Protein AF-A0A2C9XHV6-F1 (afdb_monomer_lite)

Secondary structure (DSSP, 8-state):
--HHHHHHHHHHHHHHHHHTT-SEEEHHHHHHHHTTTS---HHHHHHHHHHHTT-SSEEEEEEEEEEEEEEE-TTT--EEEEEEEEEEEEEEE--

pLDDT: mean 88.19, std 7.86, range [50.03, 95.06]

Radius of gyration: 16.52 Å; chains: 1; bounding box: 49×29×42 Å

Structure (mmCIF, N/CA/C/O backbone):
data_AF-A0A2C9XHV6-F1
#
_entry.id   AF-A0A2C9XHV6-F1
#
loop_
_atom_site.group_PDB
_atom_site.id
_atom_site.type_symbol
_atom_site.label_atom_id
_atom_site.label_alt_id
_atom_site.label_comp_id
_atom_site.label_asym_id
_atom_site.label_entity_id
_atom_site.label_seq_id
_atom_site.pdbx_PDB_ins_code
_atom_site.Cartn_x
_atom_site.Cartn_y
_atom_site.Cartn_z
_atom_site.occupancy
_atom_site.B_iso_or_equiv
_atom_site.auth_seq_id
_atom_site.auth_comp_id
_atom_site.auth_asym_id
_atom_site.auth_atom_id
_atom_site.pdbx_PDB_model_num
ATOM 1 N N . MET A 1 1 ? 24.503 -1.408 3.988 1.00 50.03 1 MET A N 1
ATOM 2 C CA . MET A 1 1 ? 23.426 -2.423 3.884 1.00 50.03 1 MET A CA 1
ATOM 3 C C . MET A 1 1 ? 21.997 -1.847 4.026 1.00 50.03 1 MET A C 1
ATOM 5 O O . MET A 1 1 ? 21.132 -2.517 4.566 1.00 50.03 1 MET A O 1
ATOM 9 N N . LYS A 1 2 ? 21.687 -0.616 3.563 1.00 52.41 2 LYS A N 1
ATOM 10 C CA . LYS A 1 2 ? 20.307 -0.053 3.621 1.00 52.41 2 LYS A CA 1
ATOM 11 C C . LYS A 1 2 ? 19.520 -0.181 2.303 1.00 52.41 2 LYS A C 1
ATOM 13 O O . LYS A 1 2 ? 18.296 -0.143 2.333 1.00 52.41 2 LYS A O 1
ATOM 18 N N . LYS A 1 3 ? 20.205 -0.313 1.158 1.00 57.34 3 LYS A N 1
ATOM 19 C CA . LYS A 1 3 ? 19.578 -0.369 -0.178 1.00 57.34 3 LYS A CA 1
ATOM 20 C C . LYS A 1 3 ? 18.858 -1.698 -0.441 1.00 57.34 3 LYS A C 1
ATOM 22 O O . LYS A 1 3 ? 17.821 -1.696 -1.095 1.00 57.34 3 LYS A O 1
ATOM 27 N N . ASP A 1 4 ? 19.354 -2.791 0.132 1.00 72.19 4 ASP A N 1
ATOM 28 C CA . ASP A 1 4 ? 18.848 -4.143 -0.145 1.00 72.19 4 ASP A CA 1
ATOM 29 C C . ASP A 1 4 ? 17.442 -4.368 0.423 1.00 72.19 4 ASP A C 1
ATOM 31 O O . ASP A 1 4 ? 16.594 -4.972 -0.225 1.00 72.19 4 ASP A O 1
ATOM 35 N N . ASN A 1 5 ? 17.145 -3.774 1.584 1.00 82.00 5 ASN A N 1
ATOM 36 C CA . ASN A 1 5 ? 15.835 -3.907 2.221 1.00 82.00 5 ASN A CA 1
ATOM 37 C C . ASN A 1 5 ? 14.722 -3.193 1.432 1.00 82.00 5 ASN A C 1
ATOM 39 O O . ASN A 1 5 ? 13.631 -3.727 1.281 1.00 82.00 5 ASN A O 1
ATOM 43 N N . GLN A 1 6 ? 14.990 -1.998 0.892 1.00 86.81 6 GLN A N 1
ATOM 44 C CA . GLN A 1 6 ? 14.003 -1.252 0.096 1.00 86.81 6 GLN A CA 1
ATOM 45 C C . GLN A 1 6 ? 13.687 -1.952 -1.228 1.00 86.81 6 GLN A C 1
ATOM 47 O O . GLN A 1 6 ? 12.528 -2.001 -1.632 1.00 86.81 6 GLN A O 1
ATOM 52 N N . LYS A 1 7 ? 14.708 -2.522 -1.878 1.00 88.12 7 LYS A N 1
ATOM 53 C CA . LYS A 1 7 ? 14.526 -3.310 -3.097 1.00 88.12 7 LYS A CA 1
ATOM 54 C C . LYS A 1 7 ? 13.676 -4.554 -2.825 1.00 88.12 7 LYS A C 1
ATOM 56 O O . LYS A 1 7 ? 12.683 -4.753 -3.513 1.00 88.12 7 LYS A O 1
ATOM 61 N N . GLN A 1 8 ? 13.991 -5.301 -1.763 1.00 91.00 8 GLN A N 1
ATOM 62 C CA . GLN A 1 8 ? 13.224 -6.488 -1.382 1.00 91.00 8 GLN A CA 1
ATOM 63 C C . GLN A 1 8 ? 11.743 -6.171 -1.132 1.00 91.00 8 GLN A C 1
ATOM 65 O O . GLN A 1 8 ? 10.872 -6.915 -1.562 1.00 91.00 8 GLN A O 1
ATOM 70 N N . LEU A 1 9 ? 11.431 -5.042 -0.485 1.00 93.00 9 LEU A N 1
ATOM 71 C CA . LEU A 1 9 ? 10.041 -4.633 -0.246 1.00 93.00 9 LEU A CA 1
ATOM 72 C C . LEU A 1 9 ? 9.252 -4.383 -1.542 1.00 93.00 9 LEU A C 1
ATOM 74 O O . LEU A 1 9 ? 8.055 -4.671 -1.584 1.00 93.00 9 LEU A O 1
ATOM 78 N N . ILE A 1 10 ? 9.908 -3.850 -2.576 1.00 93.94 10 ILE A N 1
ATOM 79 C CA . ILE A 1 10 ? 9.301 -3.630 -3.893 1.00 93.94 10 ILE A CA 1
ATOM 80 C C . ILE A 1 10 ? 9.170 -4.943 -4.659 1.00 93.94 10 ILE A C 1
ATOM 82 O O . ILE A 1 10 ? 8.117 -5.189 -5.244 1.00 93.94 10 ILE A O 1
ATOM 86 N N . ASP A 1 11 ? 10.188 -5.799 -4.614 1.00 93.38 11 ASP A N 1
ATOM 87 C CA . ASP A 1 11 ? 10.151 -7.110 -5.261 1.00 93.38 11 ASP A CA 1
ATOM 88 C C . ASP A 1 11 ? 9.035 -7.985 -4.657 1.00 93.38 11 ASP A C 1
ATOM 90 O O . A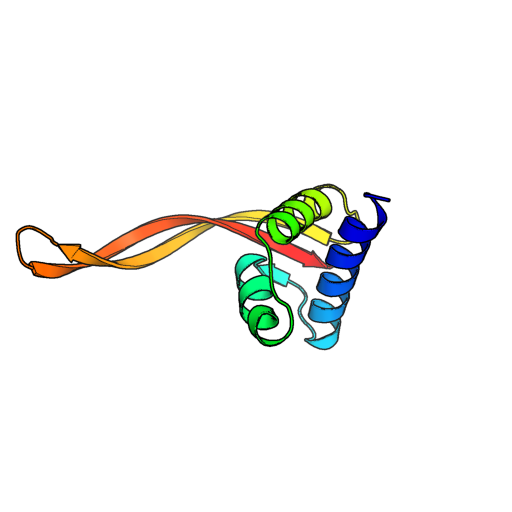SP A 1 11 ? 8.234 -8.553 -5.402 1.00 93.38 11 ASP A O 1
ATOM 94 N N . ASP A 1 12 ? 8.886 -7.990 -3.324 1.00 93.94 12 ASP A N 1
ATOM 95 C CA . ASP A 1 12 ? 7.779 -8.647 -2.612 1.00 93.94 12 ASP A CA 1
ATOM 96 C C . ASP A 1 12 ? 6.411 -8.127 -3.093 1.00 93.94 12 ASP A C 1
ATOM 98 O O . ASP A 1 12 ? 5.489 -8.907 -3.347 1.00 93.94 12 ASP A O 1
ATOM 102 N N . LEU A 1 13 ? 6.264 -6.800 -3.222 1.00 94.88 13 LEU A N 1
ATOM 103 C CA . LEU A 1 13 ? 5.027 -6.169 -3.689 1.00 94.88 13 LEU A CA 1
ATOM 104 C C . LEU A 1 13 ? 4.708 -6.585 -5.131 1.00 94.88 13 LEU A C 1
ATOM 106 O O . LEU A 1 13 ? 3.585 -6.996 -5.421 1.00 94.88 13 LEU A O 1
ATOM 110 N N . ILE A 1 14 ? 5.691 -6.525 -6.029 1.00 94.31 14 ILE A N 1
ATOM 111 C CA . ILE A 1 14 ? 5.527 -6.925 -7.431 1.00 94.31 14 ILE A CA 1
ATOM 112 C C . ILE A 1 14 ? 5.145 -8.404 -7.518 1.00 94.31 14 ILE A C 1
ATOM 114 O O . ILE A 1 14 ? 4.224 -8.763 -8.255 1.00 94.31 14 ILE A O 1
ATOM 118 N N . GLN A 1 15 ? 5.804 -9.270 -6.746 1.00 94.50 15 GLN A N 1
ATOM 119 C CA . GLN A 1 15 ? 5.490 -10.695 -6.702 1.00 94.50 15 GLN A CA 1
ATOM 120 C C . GLN A 1 15 ? 4.072 -10.945 -6.172 1.00 94.50 15 GLN A C 1
ATOM 122 O O . GLN A 1 15 ? 3.335 -11.763 -6.731 1.00 94.50 15 GLN A O 1
ATOM 127 N N . PHE A 1 16 ? 3.646 -10.221 -5.136 1.00 95.06 16 PHE A N 1
ATOM 128 C CA . PHE A 1 16 ? 2.280 -10.290 -4.621 1.00 95.06 16 PHE A CA 1
ATOM 129 C C . PHE A 1 16 ? 1.244 -9.862 -5.671 1.00 95.06 16 PHE A C 1
ATOM 131 O O . PHE A 1 16 ? 0.216 -10.521 -5.844 1.00 95.06 16 PHE A O 1
ATOM 138 N N . MET A 1 17 ? 1.513 -8.776 -6.399 1.00 94.88 17 MET A N 1
ATOM 139 C CA . MET A 1 17 ? 0.631 -8.305 -7.466 1.00 94.88 17 MET A CA 1
ATOM 140 C C . MET A 1 17 ? 0.534 -9.333 -8.597 1.00 94.88 17 MET A C 1
ATOM 142 O O . MET A 1 17 ? -0.572 -9.702 -8.986 1.00 94.88 17 MET A O 1
ATOM 146 N N . ARG A 1 18 ? 1.668 -9.874 -9.059 1.00 94.19 18 ARG A N 1
ATOM 147 C CA . ARG A 1 18 ? 1.716 -10.888 -10.126 1.00 94.19 18 ARG A CA 1
ATOM 148 C C . ARG A 1 18 ? 1.024 -12.192 -9.733 1.00 94.19 18 ARG A C 1
ATOM 150 O O . ARG A 1 18 ? 0.188 -12.678 -10.484 1.00 94.19 18 ARG A O 1
ATOM 157 N N . SER A 1 19 ? 1.320 -12.729 -8.550 1.00 94.50 19 SER A N 1
ATOM 158 C CA . SER A 1 19 ? 0.702 -13.976 -8.063 1.00 94.50 19 SER A CA 1
ATOM 159 C C . SER A 1 19 ? -0.810 -13.858 -7.869 1.00 94.50 19 SER A C 1
ATOM 161 O O . SER A 1 19 ? -1.529 -14.837 -8.028 1.00 94.50 19 SER A O 1
ATOM 163 N N . GLY A 1 20 ? -1.306 -12.658 -7.563 1.00 91.38 20 GLY A N 1
ATOM 164 C CA . GLY A 1 20 ? -2.736 -12.377 -7.489 1.00 91.38 20 GLY A CA 1
ATOM 165 C C . GLY A 1 20 ? -3.377 -11.896 -8.788 1.00 91.38 20 GLY A C 1
ATOM 166 O O . GLY A 1 20 ? -4.528 -11.473 -8.735 1.00 91.38 20 GLY A O 1
ATOM 167 N N . ASN A 1 21 ? -2.643 -11.882 -9.907 1.00 92.56 21 ASN A N 1
ATOM 168 C CA . ASN A 1 21 ? -3.070 -11.313 -11.188 1.00 92.56 21 ASN A CA 1
ATOM 169 C C . ASN A 1 21 ? -3.634 -9.876 -11.073 1.00 92.56 21 ASN A C 1
ATOM 171 O O . ASN A 1 21 ? -4.616 -9.507 -11.718 1.00 92.56 21 ASN A O 1
ATOM 175 N N . ARG A 1 22 ? -3.034 -9.055 -10.202 1.00 92.94 22 ARG A N 1
ATOM 176 C CA . ARG A 1 22 ? -3.443 -7.670 -9.934 1.00 92.94 22 ARG A CA 1
ATOM 177 C C . ARG A 1 22 ? -2.578 -6.710 -10.735 1.00 92.94 22 ARG A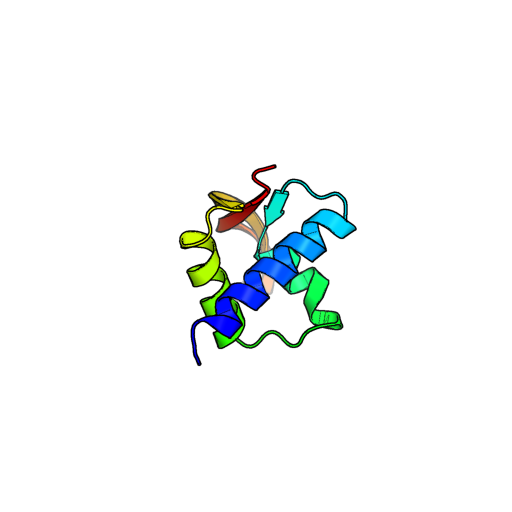 C 1
ATOM 179 O O . ARG A 1 22 ? -1.361 -6.705 -10.586 1.00 92.94 22 ARG A O 1
ATOM 186 N N . LYS A 1 23 ? -3.208 -5.847 -11.533 1.00 92.12 23 LYS A N 1
ATOM 187 C CA . LYS A 1 23 ? -2.511 -4.768 -12.256 1.00 92.12 23 LYS A CA 1
ATOM 188 C C . LYS A 1 23 ? -2.286 -3.526 -11.394 1.00 92.12 23 LYS A C 1
ATOM 190 O O . LYS A 1 23 ? -1.301 -2.825 -11.592 1.00 92.12 23 LYS A O 1
ATOM 195 N N . THR A 1 24 ? -3.180 -3.284 -10.437 1.00 93.25 24 THR A N 1
ATOM 196 C CA . THR A 1 24 ? -3.132 -2.160 -9.497 1.00 93.25 24 THR A CA 1
ATOM 197 C C . THR A 1 24 ? -3.444 -2.636 -8.083 1.00 93.25 24 THR A C 1
ATOM 199 O O . THR A 1 24 ? -4.164 -3.624 -7.899 1.00 93.25 24 THR A O 1
ATOM 202 N N . ILE A 1 25 ? -2.884 -1.958 -7.086 1.00 94.38 25 ILE A N 1
ATOM 203 C CA . ILE A 1 25 ? -3.219 -2.161 -5.682 1.00 94.38 25 ILE A CA 1
ATOM 204 C C . ILE A 1 25 ? -2.966 -0.892 -4.875 1.00 94.38 25 ILE A C 1
ATOM 206 O O . ILE A 1 25 ? -1.986 -0.179 -5.090 1.00 94.38 25 ILE A O 1
ATOM 210 N N . ALA A 1 26 ? -3.815 -0.645 -3.883 1.00 93.56 26 ALA A N 1
ATOM 211 C CA . ALA A 1 26 ? -3.505 0.339 -2.865 1.00 93.56 26 ALA A CA 1
ATOM 212 C C . ALA A 1 26 ? -2.520 -0.215 -1.842 1.00 93.56 26 ALA A C 1
ATOM 214 O O . ALA A 1 26 ? -2.665 -1.332 -1.346 1.00 93.56 26 ALA A O 1
ATOM 215 N N . ILE A 1 27 ? -1.538 0.597 -1.468 1.00 94.25 27 ILE A N 1
ATOM 216 C CA . ILE A 1 27 ? -0.471 0.154 -0.566 1.00 94.25 27 ILE A CA 1
ATOM 217 C C . ILE A 1 27 ? -1.013 -0.206 0.821 1.00 94.25 27 ILE A C 1
ATOM 219 O O . ILE A 1 27 ? -0.556 -1.176 1.424 1.00 94.25 27 ILE A O 1
ATOM 223 N N . ALA A 1 28 ? -2.034 0.513 1.292 1.00 91.19 28 ALA A N 1
ATOM 224 C CA . ALA A 1 28 ? -2.736 0.184 2.530 1.00 91.19 28 ALA A CA 1
ATOM 225 C C . ALA A 1 28 ? -3.357 -1.225 2.483 1.00 91.19 28 ALA A C 1
ATOM 227 O O . ALA A 1 28 ? -3.152 -2.014 3.405 1.00 91.19 28 ALA A O 1
ATOM 228 N N . ASP A 1 29 ? -4.034 -1.570 1.384 1.00 92.50 29 ASP A N 1
ATOM 229 C CA . ASP A 1 29 ? -4.650 -2.887 1.201 1.00 92.50 29 ASP A CA 1
ATOM 230 C C . ASP A 1 29 ? -3.583 -3.983 1.124 1.00 92.50 29 ASP A C 1
ATOM 232 O O . ASP A 1 29 ? -3.741 -5.047 1.713 1.00 92.50 29 ASP A O 1
ATOM 236 N N . TYR A 1 30 ? -2.467 -3.731 0.435 1.00 94.81 30 TYR A N 1
ATOM 237 C CA . TYR A 1 30 ? -1.344 -4.669 0.390 1.00 94.81 30 TYR A CA 1
ATOM 238 C C . TYR A 1 30 ? -0.796 -4.974 1.791 1.00 94.81 30 TYR A C 1
ATOM 240 O O . TYR A 1 30 ? -0.618 -6.143 2.148 1.00 94.81 30 TYR A O 1
ATOM 248 N N . ILE A 1 31 ? -0.556 -3.939 2.602 1.00 94.31 31 ILE A N 1
ATOM 249 C CA . ILE A 1 31 ? -0.084 -4.090 3.985 1.00 94.31 31 ILE A CA 1
ATOM 250 C C . ILE A 1 31 ? -1.106 -4.888 4.799 1.00 94.31 31 ILE A C 1
ATOM 252 O O . ILE A 1 31 ? -0.738 -5.833 5.497 1.00 94.31 31 ILE A O 1
ATOM 256 N N . GLU A 1 32 ? -2.393 -4.564 4.670 1.00 92.88 32 GLU A N 1
ATOM 257 C CA . GLU A 1 32 ? -3.461 -5.260 5.380 1.00 92.88 32 GLU A CA 1
ATOM 258 C C . GLU A 1 32 ? -3.581 -6.737 4.976 1.00 92.88 32 GLU A C 1
ATOM 260 O O . GLU A 1 32 ? -3.673 -7.604 5.844 1.00 92.88 32 GLU A O 1
ATOM 265 N N . LEU A 1 33 ? -3.533 -7.047 3.683 1.00 94.12 33 LEU A N 1
ATOM 266 C CA . LEU A 1 33 ? -3.639 -8.415 3.172 1.00 94.12 33 LEU A CA 1
ATOM 267 C C . LEU A 1 33 ? -2.426 -9.271 3.543 1.00 94.12 33 LEU A C 1
ATOM 269 O O . LEU A 1 33 ? -2.536 -10.492 3.657 1.00 94.12 33 LEU A O 1
ATOM 273 N N . THR A 1 34 ? -1.266 -8.647 3.747 1.00 94.12 34 THR A N 1
ATOM 274 C CA . THR A 1 34 ? -0.027 -9.351 4.095 1.00 94.12 34 THR A CA 1
ATOM 275 C C . THR A 1 34 ? 0.276 -9.366 5.591 1.00 94.12 34 THR A C 1
ATOM 277 O O . THR A 1 34 ? 1.163 -10.114 6.002 1.00 94.12 34 THR A O 1
ATOM 280 N N . LYS A 1 35 ? -0.480 -8.638 6.429 1.00 90.56 35 LYS A N 1
ATOM 281 C CA . LYS A 1 35 ? -0.249 -8.543 7.886 1.00 90.56 35 LYS A CA 1
ATOM 282 C C . LYS A 1 35 ? -0.262 -9.889 8.612 1.00 90.56 35 LYS A C 1
ATOM 284 O O . LYS A 1 35 ? 0.413 -10.052 9.623 1.00 90.56 35 LYS A O 1
ATOM 289 N N . SER A 1 36 ? -1.015 -10.860 8.094 1.00 88.81 36 SER A N 1
ATOM 290 C CA . SER A 1 36 ? -1.089 -12.216 8.651 1.00 88.81 36 SER A CA 1
ATOM 291 C C . SER A 1 36 ? 0.176 -13.040 8.395 1.00 88.81 36 SER A C 1
ATOM 293 O O . SER A 1 36 ? 0.467 -13.960 9.151 1.00 88.81 36 SER A O 1
ATOM 295 N N . ARG A 1 37 ? 0.935 -12.713 7.343 1.00 87.00 37 ARG A N 1
ATOM 296 C CA . ARG A 1 37 ? 2.142 -13.440 6.914 1.00 87.00 37 ARG A CA 1
ATOM 297 C C . ARG A 1 37 ? 3.432 -12.681 7.218 1.00 87.00 37 ARG A C 1
ATOM 299 O O . ARG A 1 37 ? 4.487 -13.289 7.348 1.00 87.00 37 ARG A O 1
ATOM 306 N N . LYS A 1 38 ? 3.354 -11.354 7.320 1.00 87.25 38 LYS A N 1
ATOM 307 C CA . LYS A 1 38 ? 4.485 -10.446 7.507 1.00 87.25 38 LYS A CA 1
ATOM 308 C C . LYS A 1 38 ? 4.163 -9.453 8.613 1.00 87.25 38 LYS A C 1
ATOM 310 O O . LYS A 1 38 ? 3.176 -8.725 8.537 1.00 87.25 38 LYS A O 1
ATOM 315 N N . LYS A 1 39 ? 5.030 -9.384 9.625 1.00 88.94 39 LYS A N 1
ATOM 316 C CA . LYS A 1 39 ? 4.956 -8.328 10.640 1.00 88.94 39 LYS A CA 1
ATOM 317 C C . LYS A 1 39 ? 5.474 -7.028 10.040 1.00 88.94 39 LYS A C 1
ATOM 319 O O . LYS A 1 39 ? 6.677 -6.868 9.860 1.00 88.94 39 LYS A O 1
ATOM 324 N N . TRP A 1 40 ? 4.560 -6.118 9.731 1.00 92.50 40 TRP A N 1
ATOM 325 C CA . TRP A 1 40 ? 4.899 -4.782 9.264 1.00 92.50 40 TRP A CA 1
ATOM 326 C C . TRP A 1 40 ? 5.295 -3.892 10.435 1.00 92.50 40 TRP A C 1
ATOM 328 O O . TRP A 1 40 ? 4.479 -3.570 11.294 1.00 92.50 40 TRP A O 1
ATOM 338 N N . THR A 1 41 ? 6.558 -3.483 10.454 1.00 93.62 41 THR A N 1
ATOM 339 C CA . THR A 1 41 ? 7.020 -2.393 11.318 1.00 93.62 41 THR A CA 1
ATOM 340 C C . THR A 1 41 ? 6.785 -1.050 10.637 1.00 93.62 41 THR A C 1
ATOM 342 O O . THR A 1 41 ? 6.843 -0.946 9.410 1.00 93.62 41 THR A O 1
ATOM 345 N N . GLU A 1 42 ? 6.606 0.006 11.426 1.00 92.38 42 GLU A N 1
ATOM 346 C CA . GLU A 1 42 ? 6.469 1.373 10.910 1.00 92.38 42 GLU A CA 1
ATOM 347 C C . GLU A 1 42 ? 7.649 1.766 10.005 1.00 92.38 42 GLU A C 1
ATOM 349 O O . GLU A 1 42 ? 7.475 2.362 8.942 1.00 92.38 42 GLU A O 1
ATOM 354 N N . LYS A 1 43 ? 8.862 1.322 10.357 1.00 92.12 43 LYS A N 1
ATOM 355 C CA . LYS A 1 43 ? 10.059 1.507 9.531 1.00 92.12 43 LYS A CA 1
ATOM 356 C C . LYS A 1 43 ? 9.934 0.849 8.153 1.00 92.12 43 LYS A C 1
ATOM 358 O O . LYS A 1 43 ? 10.269 1.489 7.163 1.00 92.12 43 LYS A O 1
ATOM 363 N N . GLN A 1 44 ? 9.456 -0.395 8.070 1.00 92.25 44 GLN A N 1
ATOM 364 C CA . GLN A 1 44 ? 9.270 -1.093 6.788 1.00 92.25 44 GLN A CA 1
ATOM 365 C C . GLN A 1 44 ? 8.187 -0.445 5.931 1.00 92.25 44 GLN A C 1
ATOM 367 O O . GLN A 1 44 ? 8.344 -0.371 4.717 1.00 92.25 44 GLN A O 1
ATOM 372 N N . ILE A 1 45 ? 7.112 0.038 6.553 1.00 92.44 45 ILE A N 1
ATOM 373 C CA . ILE A 1 45 ? 6.055 0.771 5.853 1.00 92.44 45 ILE A CA 1
ATOM 374 C C . ILE A 1 45 ? 6.641 2.052 5.242 1.00 92.44 45 ILE A C 1
ATOM 376 O O . ILE A 1 45 ? 6.503 2.290 4.043 1.00 92.44 45 ILE A O 1
ATOM 380 N N . ASN A 1 46 ? 7.381 2.833 6.032 1.00 91.75 46 ASN A N 1
ATOM 381 C CA . ASN A 1 46 ? 8.042 4.050 5.559 1.00 91.75 46 ASN A CA 1
ATOM 382 C C . ASN A 1 46 ? 9.085 3.771 4.466 1.00 91.75 46 ASN A C 1
ATOM 384 O O . ASN A 1 46 ? 9.183 4.518 3.490 1.00 91.75 46 ASN A O 1
ATOM 388 N N . ASP A 1 47 ? 9.859 2.692 4.602 1.00 92.69 47 ASP A N 1
ATOM 389 C CA . ASP A 1 47 ? 10.822 2.264 3.587 1.00 92.69 47 ASP A CA 1
ATOM 390 C C . ASP A 1 47 ? 10.133 1.827 2.288 1.00 92.69 47 ASP A C 1
ATOM 392 O O . ASP A 1 47 ? 10.626 2.178 1.217 1.00 92.69 47 ASP A O 1
ATOM 396 N N . LEU A 1 48 ? 8.982 1.148 2.360 1.00 93.12 48 LEU A N 1
ATOM 397 C CA . LEU A 1 48 ? 8.175 0.800 1.188 1.00 93.12 48 LEU A CA 1
ATOM 398 C C . LEU A 1 48 ? 7.689 2.062 0.465 1.00 93.12 48 LEU A C 1
ATOM 400 O O . LEU A 1 48 ? 7.921 2.194 -0.733 1.00 93.12 48 LEU A O 1
ATOM 404 N N . TYR A 1 49 ? 7.094 3.024 1.180 1.00 91.38 49 TYR A N 1
ATOM 405 C CA . TYR A 1 49 ? 6.649 4.290 0.580 1.00 91.38 49 TYR A CA 1
ATOM 406 C C . TYR A 1 49 ? 7.792 5.067 -0.083 1.00 91.38 49 TYR A C 1
ATOM 408 O O . TYR A 1 49 ? 7.638 5.609 -1.177 1.00 91.38 49 TYR A O 1
ATOM 416 N N . ARG A 1 50 ? 8.976 5.085 0.535 1.00 89.94 50 ARG A N 1
ATOM 417 C CA . ARG A 1 50 ? 10.169 5.701 -0.066 1.00 89.94 50 ARG A CA 1
ATOM 418 C C . ARG A 1 50 ? 10.659 4.946 -1.297 1.00 89.94 50 ARG A C 1
ATOM 420 O O . ARG A 1 50 ? 11.124 5.580 -2.243 1.00 89.94 50 ARG A O 1
ATOM 427 N N . ALA A 1 51 ? 10.595 3.619 -1.275 1.00 90.56 51 ALA A N 1
ATOM 428 C CA . ALA A 1 51 ? 11.028 2.772 -2.378 1.00 90.56 51 ALA A CA 1
ATOM 429 C C . ALA A 1 51 ? 10.086 2.879 -3.587 1.00 90.56 51 ALA A C 1
ATOM 431 O O . ALA A 1 51 ? 10.561 2.885 -4.720 1.00 90.56 51 ALA A O 1
ATOM 432 N N . LEU A 1 52 ? 8.781 3.052 -3.349 1.00 90.62 52 LEU A N 1
ATOM 433 C CA . LEU A 1 52 ? 7.765 3.244 -4.386 1.00 90.62 52 LEU A CA 1
ATOM 434 C C . LEU A 1 52 ? 8.082 4.444 -5.283 1.00 90.62 52 LEU A C 1
ATOM 436 O O . LEU A 1 52 ? 8.107 4.312 -6.499 1.00 90.62 52 LEU A O 1
ATOM 440 N N . ASN A 1 53 ? 8.447 5.582 -4.692 1.00 82.56 53 ASN A N 1
ATOM 441 C CA . ASN A 1 53 ? 8.801 6.790 -5.450 1.00 82.56 53 ASN A CA 1
ATOM 442 C C . ASN A 1 53 ? 10.129 6.682 -6.224 1.00 82.56 53 ASN A C 1
ATOM 444 O O . ASN A 1 53 ? 10.464 7.567 -7.006 1.00 82.56 53 ASN A O 1
ATOM 448 N N . ARG A 1 54 ? 10.932 5.644 -5.968 1.00 84.94 54 ARG A N 1
ATOM 449 C CA . ARG A 1 54 ? 12.265 5.459 -6.565 1.00 84.94 54 ARG A CA 1
ATOM 450 C C . ARG A 1 54 ? 12.311 4.332 -7.587 1.00 84.94 54 ARG A C 1
ATOM 452 O O . ARG A 1 54 ? 13.296 4.227 -8.318 1.00 84.94 54 ARG A O 1
ATOM 459 N N . THR A 1 55 ? 11.303 3.465 -7.608 1.00 84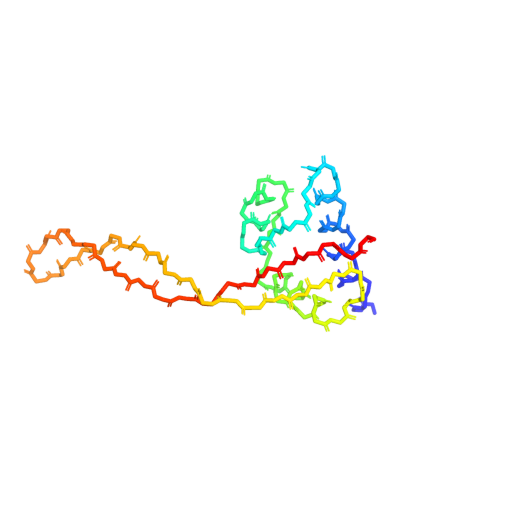.25 55 THR A N 1
ATOM 460 C CA . THR A 1 55 ? 11.253 2.347 -8.547 1.00 84.25 55 THR A CA 1
ATOM 461 C C . THR A 1 55 ? 10.704 2.794 -9.897 1.00 84.25 55 THR A C 1
ATOM 463 O O . THR A 1 55 ? 9.834 3.653 -9.975 1.00 84.25 55 THR A O 1
ATOM 466 N N . LYS A 1 56 ? 11.218 2.190 -10.973 1.00 84.88 56 LYS A N 1
ATOM 467 C CA . LYS A 1 56 ? 10.700 2.354 -12.341 1.00 84.88 56 LYS A CA 1
ATOM 468 C C . LYS A 1 56 ? 9.776 1.211 -12.765 1.00 84.88 56 LYS A C 1
ATOM 470 O O . LYS A 1 56 ? 9.243 1.245 -13.862 1.00 84.88 56 LYS A O 1
ATOM 475 N N . ALA A 1 57 ? 9.624 0.184 -11.927 1.00 86.00 57 ALA A N 1
ATOM 476 C CA . ALA A 1 57 ? 8.791 -0.984 -12.223 1.00 86.00 57 ALA A CA 1
ATOM 477 C C . ALA A 1 57 ? 7.307 -0.764 -11.880 1.00 86.00 57 ALA A C 1
ATOM 479 O O . ALA A 1 57 ? 6.449 -1.553 -12.275 1.00 86.00 57 ALA A O 1
ATOM 480 N N . LEU A 1 58 ? 7.012 0.289 -11.115 1.00 89.69 58 LEU A N 1
ATOM 481 C CA . LEU A 1 58 ? 5.669 0.642 -10.684 1.00 89.69 58 LEU A CA 1
ATOM 482 C C . LEU A 1 58 ? 5.394 2.099 -11.043 1.00 89.69 58 LEU A C 1
ATOM 484 O O . LEU A 1 58 ? 6.233 2.964 -10.802 1.00 89.69 58 LEU A O 1
ATOM 488 N N . SER A 1 59 ? 4.207 2.360 -11.575 1.00 90.31 59 SER A N 1
ATOM 489 C CA . SER A 1 59 ? 3.629 3.698 -11.583 1.00 90.31 59 SER A CA 1
ATOM 490 C C . SER A 1 59 ? 2.938 3.921 -10.246 1.00 90.31 59 SER A C 1
ATOM 492 O O . SER A 1 59 ? 2.227 3.037 -9.765 1.00 90.31 59 SER A O 1
ATOM 494 N N . VAL A 1 60 ? 3.173 5.075 -9.628 1.00 90.75 60 VAL A N 1
ATOM 495 C CA . VAL A 1 60 ? 2.646 5.399 -8.301 1.00 90.75 60 VAL A CA 1
ATOM 496 C C . VAL A 1 60 ? 1.799 6.650 -8.412 1.00 90.75 60 VAL A C 1
ATOM 498 O O . VAL A 1 60 ? 2.290 7.705 -8.811 1.00 90.75 60 VAL A O 1
ATOM 501 N N . SER A 1 61 ? 0.533 6.539 -8.033 1.00 89.62 61 SER A N 1
ATOM 502 C CA . SER A 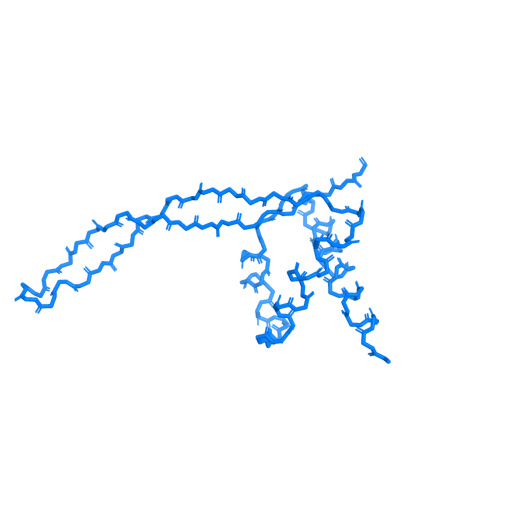1 61 ? -0.398 7.661 -7.983 1.00 89.62 61 SER A CA 1
ATOM 503 C C . SER A 1 61 ? -0.893 7.869 -6.562 1.00 89.62 61 SER A C 1
ATOM 505 O O . SER A 1 61 ? -1.045 6.931 -5.779 1.00 89.62 61 SER A O 1
ATOM 507 N N . SER A 1 62 ? -1.128 9.128 -6.212 1.00 86.69 62 SER A N 1
ATOM 508 C CA . SER A 1 62 ? -1.841 9.491 -4.992 1.00 86.69 62 SER A CA 1
ATOM 509 C C . SE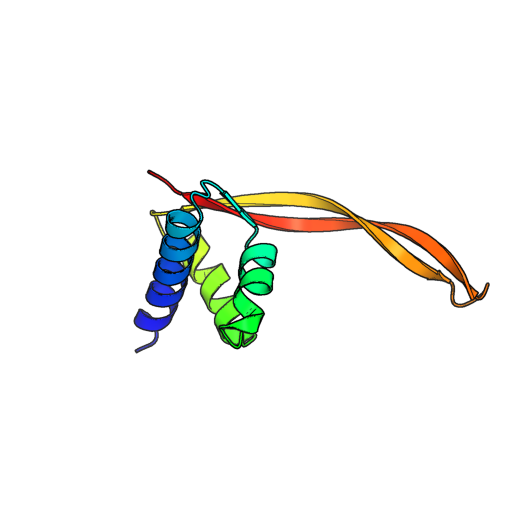R A 1 62 ? -3.170 10.103 -5.391 1.00 86.69 62 SER A C 1
ATOM 511 O O . SER A 1 62 ? -3.196 11.064 -6.158 1.00 86.69 62 SER A O 1
ATOM 513 N N . SER A 1 63 ? -4.261 9.554 -4.873 1.00 81.88 63 SER A N 1
ATOM 514 C CA . SER A 1 63 ? -5.607 10.050 -5.153 1.00 81.88 63 SER A CA 1
ATOM 515 C C . SER A 1 63 ? -6.335 10.325 -3.846 1.00 81.88 63 SER A C 1
ATOM 517 O O . SER A 1 63 ? -6.099 9.661 -2.832 1.00 81.88 63 SER A O 1
ATOM 519 N N . GLN A 1 64 ? -7.195 11.341 -3.853 1.00 86.69 64 GLN A N 1
ATOM 520 C CA . GLN A 1 64 ? -8.080 11.611 -2.728 1.00 86.69 64 GLN A CA 1
ATOM 521 C C . GLN A 1 64 ? -9.227 10.605 -2.739 1.00 86.69 64 GLN A C 1
ATOM 523 O O . GLN A 1 64 ? -9.857 10.379 -3.768 1.00 86.69 64 GLN A O 1
ATOM 528 N N . TYR A 1 65 ? -9.487 10.014 -1.581 1.00 84.69 65 TYR A N 1
ATOM 529 C CA . TYR A 1 65 ? -10.571 9.074 -1.364 1.00 84.69 65 TYR A CA 1
ATOM 530 C C . TYR A 1 65 ? -11.448 9.547 -0.214 1.00 84.69 65 TYR A C 1
ATOM 532 O O . TYR A 1 65 ? -10.960 10.049 0.799 1.00 84.69 65 TYR A O 1
ATOM 540 N N . GLU A 1 66 ? -12.753 9.340 -0.360 1.00 87.06 66 GLU A N 1
ATOM 541 C CA . GLU A 1 66 ? -13.718 9.510 0.718 1.00 87.06 66 GLU A CA 1
ATOM 542 C C . GLU A 1 66 ? -14.087 8.144 1.287 1.00 87.06 66 GLU A C 1
ATOM 544 O O . GLU A 1 66 ? -14.383 7.203 0.547 1.00 87.06 66 GLU A O 1
ATOM 549 N N . LYS A 1 67 ? -14.107 8.027 2.615 1.00 84.69 67 LYS A N 1
ATOM 550 C CA . LYS A 1 67 ? -14.674 6.858 3.291 1.00 84.69 67 LYS A CA 1
ATOM 551 C C . LYS A 1 67 ? -15.668 7.306 4.359 1.00 84.69 67 LYS A C 1
ATOM 553 O O . LYS A 1 67 ? -15.337 8.190 5.155 1.00 84.69 67 LYS A O 1
ATOM 558 N N . PRO A 1 68 ? -16.868 6.697 4.421 1.00 88.31 68 PRO A N 1
ATOM 559 C CA . PRO A 1 68 ? -17.761 6.901 5.547 1.00 88.31 68 PRO A CA 1
ATOM 560 C C . PRO A 1 68 ? -17.139 6.274 6.800 1.00 88.31 68 PRO A C 1
ATOM 562 O O . PRO A 1 68 ? -16.833 5.080 6.830 1.00 88.31 68 PRO A O 1
ATOM 565 N N . MET A 1 69 ? -16.950 7.079 7.841 1.00 87.25 69 MET A N 1
ATOM 566 C CA . MET A 1 69 ? -16.502 6.625 9.150 1.00 87.25 69 MET A CA 1
ATOM 567 C C . MET A 1 69 ? -17.620 6.800 10.167 1.00 87.25 69 MET A C 1
ATOM 569 O O . MET A 1 69 ? -18.237 7.858 10.290 1.00 87.25 69 MET A O 1
ATOM 573 N N . LYS A 1 70 ? -17.862 5.728 10.914 1.00 88.88 70 LYS A N 1
ATOM 574 C CA . LYS A 1 70 ? -18.766 5.716 12.053 1.00 88.88 70 LYS A CA 1
ATOM 575 C C . LYS A 1 70 ? -18.052 6.373 13.232 1.00 88.88 70 LYS A C 1
ATOM 577 O O . LYS A 1 70 ? -17.032 5.860 13.684 1.00 88.88 70 LYS A O 1
ATOM 582 N N . VAL A 1 71 ? -18.577 7.488 13.725 1.00 86.69 71 VAL A N 1
ATOM 583 C CA . VAL A 1 71 ? -18.057 8.173 14.913 1.00 86.69 71 VAL A CA 1
ATOM 584 C C . VAL A 1 71 ? -19.105 8.177 16.014 1.00 86.69 71 VAL A C 1
ATOM 586 O O . VAL A 1 71 ? -20.309 8.255 15.750 1.00 86.69 71 VAL A O 1
ATOM 589 N N . ARG A 1 72 ? -18.637 8.054 17.256 1.00 86.81 72 ARG A N 1
ATOM 590 C CA . ARG A 1 72 ? -19.474 8.218 18.441 1.00 86.81 72 ARG A CA 1
ATOM 591 C C . ARG A 1 72 ? -19.420 9.681 18.842 1.00 86.81 72 ARG A C 1
ATOM 593 O O . ARG A 1 72 ? -18.347 10.208 19.116 1.00 86.81 72 ARG A O 1
ATOM 600 N N . ASP A 1 73 ? -20.574 10.318 18.829 1.00 82.50 73 ASP A N 1
ATOM 601 C CA . ASP A 1 73 ? -20.734 11.671 19.321 1.00 82.50 73 ASP A CA 1
ATOM 602 C C . ASP A 1 73 ? -20.623 11.644 20.854 1.00 82.50 73 ASP A C 1
ATOM 604 O O . ASP A 1 73 ? -21.320 10.870 21.516 1.00 82.50 73 ASP A O 1
ATOM 608 N N . VAL A 1 74 ? -19.670 12.396 21.406 1.00 82.19 74 VAL A N 1
ATOM 609 C CA . VAL A 1 74 ? -19.335 12.345 22.840 1.00 82.19 74 VAL A CA 1
ATOM 610 C C . VAL A 1 74 ? -20.453 12.962 23.680 1.00 82.19 74 VAL A C 1
ATOM 612 O O . VAL A 1 74 ? -20.743 12.463 24.764 1.00 82.19 74 VAL A O 1
ATOM 615 N N . GLU A 1 75 ? -21.115 13.993 23.155 1.00 81.06 75 GLU A N 1
ATOM 616 C CA . GLU A 1 75 ? -22.153 14.749 23.858 1.00 81.06 75 GLU A CA 1
ATOM 617 C C . GLU A 1 75 ? -23.489 14.006 23.853 1.00 81.06 75 GLU A C 1
ATOM 619 O O . GLU A 1 75 ? -24.160 13.896 24.875 1.00 81.06 75 GLU A O 1
ATOM 624 N N . THR A 1 76 ? -23.869 13.442 22.707 1.00 84.38 76 THR A N 1
ATOM 625 C CA . THR A 1 76 ? -25.183 12.800 22.541 1.00 84.38 76 THR A CA 1
ATOM 626 C C . THR A 1 76 ? -25.150 11.284 22.711 1.00 84.38 76 THR A C 1
ATOM 628 O O . THR A 1 76 ? -26.198 10.640 22.667 1.00 84.38 76 THR A O 1
ATOM 631 N N . GLN A 1 77 ? -23.959 10.689 22.844 1.00 81.81 77 GLN A N 1
ATOM 632 C CA . GLN A 1 77 ? -23.701 9.242 22.795 1.00 81.81 77 GLN A CA 1
ATOM 633 C C . GLN A 1 77 ? -24.249 8.532 21.545 1.00 81.81 77 GLN A C 1
ATOM 635 O O . GLN A 1 77 ? -24.218 7.299 21.466 1.00 81.81 77 GLN A O 1
ATOM 640 N N . LYS A 1 78 ? -24.720 9.285 20.545 1.00 88.56 78 LYS A N 1
ATOM 641 C CA . LYS A 1 78 ? -25.271 8.745 19.308 1.00 88.56 78 LYS A CA 1
ATOM 642 C C . LYS A 1 78 ? -24.159 8.416 18.330 1.00 88.56 78 LYS A C 1
ATOM 644 O O . LYS A 1 78 ? -23.072 8.989 18.316 1.00 88.56 78 LYS A O 1
ATOM 649 N N . ILE A 1 79 ? -24.465 7.455 17.479 1.00 88.25 79 ILE A N 1
ATOM 650 C CA . ILE A 1 79 ? -23.608 7.064 16.377 1.00 88.25 79 ILE A CA 1
ATOM 651 C C . ILE A 1 79 ? -24.000 7.904 15.166 1.00 88.25 79 ILE A C 1
ATOM 653 O O . ILE A 1 79 ? -25.160 7.882 14.759 1.00 88.25 79 ILE A O 1
ATOM 657 N N . ARG A 1 80 ? -23.025 8.573 14.549 1.00 88.19 80 ARG A N 1
ATOM 658 C CA . ARG A 1 80 ? -23.209 9.250 13.260 1.00 88.19 80 ARG A CA 1
ATOM 659 C C . ARG A 1 80 ? -22.158 8.812 12.251 1.00 88.19 80 ARG A C 1
ATOM 661 O O . ARG A 1 80 ? -21.078 8.350 12.619 1.00 88.19 80 ARG A O 1
ATOM 668 N N . TYR A 1 81 ? -22.483 8.965 10.975 1.00 88.44 81 TYR A N 1
ATOM 669 C CA . TYR A 1 81 ? -21.548 8.738 9.881 1.00 88.44 81 TYR A CA 1
ATOM 670 C C . TYR A 1 81 ? -21.012 10.080 9.410 1.00 88.44 81 TYR A C 1
ATOM 672 O O . TYR A 1 81 ? -21.782 10.968 9.054 1.00 88.44 81 TYR A O 1
ATOM 680 N N . ILE A 1 82 ? -19.693 10.221 9.415 1.00 88.00 82 ILE A N 1
ATOM 681 C CA . ILE A 1 82 ? -19.005 11.348 8.793 1.00 88.00 82 ILE A CA 1
ATOM 682 C C . ILE A 1 82 ? -18.279 10.858 7.547 1.00 88.00 82 ILE A C 1
ATOM 684 O O . ILE A 1 82 ? -17.881 9.695 7.467 1.00 88.00 82 ILE A O 1
ATOM 688 N N . LYS A 1 83 ? -18.088 11.743 6.574 1.00 90.25 83 LYS A N 1
ATOM 689 C CA . LYS A 1 83 ? -17.179 11.485 5.459 1.00 90.25 83 LYS A CA 1
ATOM 690 C C . LYS A 1 83 ? -15.792 11.967 5.846 1.00 90.25 83 LYS A C 1
ATOM 692 O O . LYS A 1 83 ? -15.635 13.119 6.235 1.00 90.25 83 LYS A O 1
ATOM 697 N N . ILE A 1 84 ? -14.806 11.085 5.745 1.00 88.25 84 ILE A N 1
ATOM 698 C CA . ILE A 1 84 ? -13.403 11.451 5.918 1.00 88.25 84 ILE A CA 1
ATOM 699 C C . ILE A 1 84 ? -12.733 11.396 4.557 1.00 88.25 84 ILE A C 1
ATOM 701 O O . ILE A 1 84 ? -12.795 10.369 3.876 1.00 88.25 84 ILE A O 1
ATOM 705 N N . THR A 1 85 ? -12.083 12.495 4.194 1.00 87.69 85 THR A N 1
ATOM 706 C CA . THR A 1 85 ? -11.215 12.581 3.023 1.00 87.69 85 THR A CA 1
ATOM 707 C C . THR A 1 85 ? -9.796 12.209 3.435 1.00 87.69 85 THR A C 1
ATOM 709 O O . THR A 1 85 ? -9.269 12.737 4.413 1.00 87.69 85 THR A O 1
ATOM 712 N N . TYR A 1 86 ? -9.170 11.294 2.703 1.00 84.56 86 TYR A N 1
ATOM 713 C CA . TYR A 1 86 ? -7.789 10.880 2.933 1.00 84.56 86 TYR A CA 1
ATOM 714 C C . TYR A 1 86 ? -7.079 10.614 1.609 1.00 84.56 86 TYR A C 1
ATOM 716 O O . TYR A 1 86 ? -7.705 10.315 0.592 1.00 84.56 86 TYR A O 1
ATOM 724 N N . THR A 1 87 ? -5.754 10.723 1.618 1.00 87.88 87 THR A N 1
ATOM 725 C CA . THR A 1 87 ? -4.929 10.414 0.449 1.00 87.88 87 THR A CA 1
ATOM 726 C C . THR A 1 87 ? -4.574 8.935 0.458 1.00 87.88 87 THR A C 1
ATOM 728 O O . THR A 1 87 ? -4.051 8.421 1.448 1.00 87.88 87 THR A O 1
ATOM 731 N N . ARG A 1 88 ? -4.835 8.249 -0.653 1.00 88.56 88 ARG A N 1
ATOM 732 C CA . ARG A 1 88 ? -4.484 6.842 -0.855 1.00 88.56 88 ARG A CA 1
ATOM 733 C C . ARG A 1 88 ? -3.403 6.747 -1.920 1.00 88.56 88 ARG A C 1
ATOM 735 O O . ARG A 1 88 ? -3.548 7.320 -2.998 1.00 88.56 88 ARG A O 1
ATOM 742 N N . THR A 1 89 ? -2.337 6.017 -1.615 1.00 91.75 89 THR A N 1
ATOM 743 C CA . THR A 1 89 ? -1.285 5.697 -2.582 1.00 91.75 89 THR A CA 1
ATOM 744 C C . THR A 1 89 ? -1.599 4.375 -3.264 1.00 91.75 89 THR A C 1
ATOM 746 O O . THR A 1 89 ? -1.818 3.358 -2.596 1.00 91.75 89 THR A O 1
ATOM 749 N N . GLU A 1 90 ? -1.578 4.393 -4.588 1.00 92.06 90 GLU A N 1
ATOM 750 C CA . GLU A 1 90 ? -1.802 3.238 -5.445 1.00 92.06 90 GLU A CA 1
ATOM 751 C C . GLU A 1 90 ? -0.552 2.954 -6.266 1.00 92.06 90 GLU A C 1
ATOM 753 O O . GLU A 1 90 ? 0.132 3.870 -6.721 1.00 92.06 90 GLU A O 1
ATOM 758 N N . ALA A 1 91 ? -0.243 1.670 -6.417 1.00 92.00 91 ALA A N 1
ATOM 759 C CA . ALA A 1 91 ? 0.834 1.188 -7.260 1.00 92.00 91 ALA A CA 1
ATOM 760 C C . ALA A 1 91 ? 0.253 0.366 -8.406 1.00 92.00 91 ALA A C 1
ATOM 762 O O . ALA A 1 91 ? -0.538 -0.554 -8.190 1.00 92.00 91 ALA A O 1
ATOM 763 N N . MET A 1 92 ? 0.692 0.677 -9.619 1.00 92.81 92 MET A N 1
ATOM 764 C CA . MET A 1 92 ? 0.333 -0.013 -10.848 1.00 92.81 92 MET A CA 1
ATOM 765 C C . MET A 1 92 ? 1.579 -0.635 -11.471 1.00 92.81 92 MET A C 1
ATOM 767 O O . MET A 1 92 ? 2.609 0.025 -11.589 1.00 92.81 92 MET A O 1
ATOM 771 N N . LEU A 1 93 ? 1.489 -1.899 -11.888 1.00 90.44 93 LEU A N 1
ATOM 772 C CA . LEU A 1 93 ? 2.578 -2.562 -12.605 1.00 90.44 93 LEU A CA 1
ATOM 773 C C . LEU A 1 93 ? 2.781 -1.919 -13.979 1.00 90.44 93 LEU A C 1
ATOM 775 O O . LEU A 1 93 ? 1.841 -1.823 -14.766 1.00 90.44 93 LEU A O 1
ATOM 779 N N . LEU A 1 94 ? 4.022 -1.525 -14.262 1.00 85.88 94 LEU A N 1
ATOM 780 C CA . LEU A 1 94 ? 4.470 -1.152 -15.598 1.00 85.88 94 LEU A CA 1
ATOM 781 C C . LEU A 1 94 ? 4.955 -2.443 -16.269 1.00 85.88 94 LEU A C 1
ATOM 783 O O . LEU A 1 94 ? 6.061 -2.909 -15.994 1.00 85.88 94 LEU 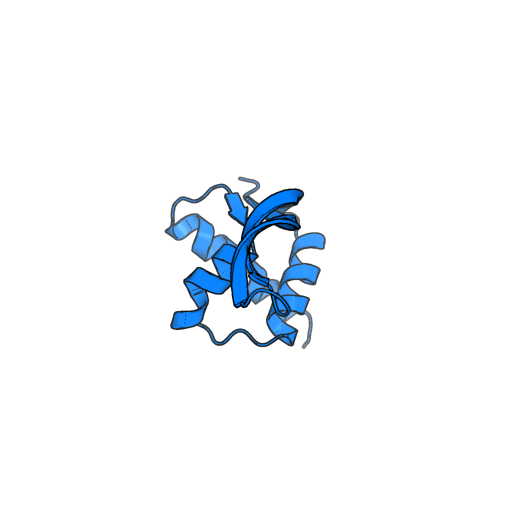A O 1
ATOM 787 N N . VAL A 1 95 ? 4.066 -3.082 -17.029 1.00 67.50 95 VAL A N 1
ATOM 788 C CA . VAL A 1 95 ? 4.319 -4.317 -17.795 1.00 67.50 95 VAL A CA 1
ATOM 789 C C . VAL A 1 95 ? 4.405 -3.994 -19.271 1.00 67.50 95 VAL A C 1
ATOM 791 O O . VAL A 1 95 ? 3.568 -3.178 -19.716 1.00 67.50 95 VAL A O 1
#

Organism: NCBI:txid1834181

Sequence (95 aa):
MKKDNQKQLIDDLIQFMRSGNRKTIAIADYIELTKSRKKWTEKQINDLYRALNRTKALSVSSSQYEKPMKVRDVETQKIRYIKITYTRTEAMLLV

Foldseek 3Di:
DLVVLLVVLVVVVVVVCVVVVHQKDWLVVVCVVCVVPDPDDPVSSVSPVVSQVVDPQKDKDKDKDWDWDWDQDPVVRDIDTDIDIDIIIMIGGPD